Protein AF-A0A645H0B5-F1 (afdb_monomer_lite)

pLDDT: mean 89.32, std 6.4, range [51.5, 96.5]

Organism: NCBI:txid1076179

Radius of gyration: 19.78 Å; chains: 1; bounding box: 41×42×51 Å

Structure (mmCIF, N/CA/C/O backbone):
data_AF-A0A645H0B5-F1
#
_entry.id   AF-A0A645H0B5-F1
#
loop_
_atom_site.group_PDB
_atom_site.id
_atom_site.type_symbol
_atom_site.label_atom_id
_atom_site.label_alt_id
_atom_site.label_comp_id
_atom_site.label_asym_id
_atom_site.label_entity_id
_atom_site.label_seq_id
_atom_site.pdbx_PDB_ins_code
_atom_site.Cartn_x
_atom_site.Cartn_y
_atom_site.Cartn_z
_atom_site.occupancy
_atom_site.B_iso_or_equiv
_atom_site.auth_seq_id
_atom_site.auth_comp_id
_atom_site.auth_asym_id
_atom_site.auth_atom_id
_atom_site.pdbx_PDB_model_num
ATOM 1 N N . MET A 1 1 ? 12.095 7.991 32.650 1.00 51.50 1 MET A N 1
ATOM 2 C CA . MET A 1 1 ? 10.746 7.567 33.078 1.00 51.50 1 MET A CA 1
ATOM 3 C C . MET A 1 1 ? 9.779 8.372 32.232 1.00 51.50 1 MET A C 1
ATOM 5 O O . MET A 1 1 ? 9.869 9.590 32.294 1.00 51.50 1 MET A O 1
ATOM 9 N N . GLN A 1 2 ? 8.992 7.731 31.364 1.00 66.94 2 GLN A N 1
ATOM 10 C CA . GLN A 1 2 ? 7.972 8.444 30.583 1.00 66.94 2 GLN A CA 1
ATOM 11 C C . GLN A 1 2 ? 6.942 9.032 31.555 1.00 66.94 2 GLN A C 1
ATOM 13 O O . GLN A 1 2 ? 6.592 8.378 32.540 1.00 66.94 2 GLN A O 1
ATOM 18 N N . THR A 1 3 ? 6.530 10.280 31.338 1.00 82.94 3 THR A N 1
ATOM 19 C CA . THR A 1 3 ? 5.514 10.929 32.178 1.00 82.94 3 THR A CA 1
ATOM 20 C C . THR A 1 3 ? 4.145 10.296 31.920 1.00 82.94 3 THR A C 1
ATOM 22 O O . THR A 1 3 ? 3.904 9.715 30.864 1.00 82.94 3 THR A O 1
ATOM 25 N N . GLU A 1 4 ? 3.225 10.392 32.882 1.00 81.75 4 GLU A N 1
ATOM 26 C CA . GLU A 1 4 ? 1.866 9.842 32.737 1.00 81.75 4 GLU A CA 1
ATOM 27 C C . GLU A 1 4 ? 1.133 10.413 31.507 1.00 81.75 4 GLU A C 1
ATOM 29 O O . GLU A 1 4 ? 0.330 9.730 30.876 1.00 81.75 4 GLU A O 1
ATOM 34 N N . GLU A 1 5 ? 1.451 11.652 31.137 1.00 80.38 5 GLU A N 1
ATOM 35 C CA . GLU A 1 5 ? 0.936 12.328 29.947 1.00 80.38 5 GLU A CA 1
ATOM 36 C C . GLU A 1 5 ? 1.478 11.699 28.652 1.00 80.38 5 GLU A C 1
ATOM 38 O O . GLU A 1 5 ? 0.692 11.315 27.790 1.00 80.38 5 GLU A O 1
ATOM 43 N N . GLN A 1 6 ? 2.790 11.438 28.573 1.00 80.06 6 GLN A N 1
ATOM 44 C CA . GLN A 1 6 ? 3.406 10.721 27.444 1.00 80.06 6 GLN A CA 1
ATOM 45 C C . GLN A 1 6 ? 2.853 9.2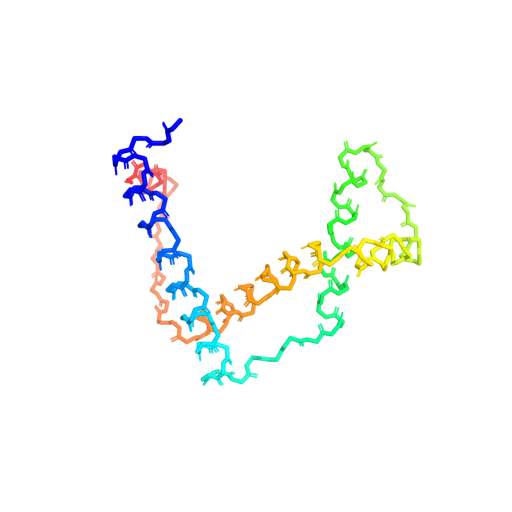97 27.285 1.00 80.06 6 GLN A C 1
ATOM 47 O O . GLN A 1 6 ? 2.640 8.832 26.169 1.00 80.06 6 GLN A O 1
ATOM 52 N N . ALA A 1 7 ? 2.588 8.599 28.392 1.00 81.38 7 ALA A N 1
ATOM 53 C CA . ALA A 1 7 ? 1.995 7.263 28.349 1.00 81.38 7 ALA A CA 1
ATOM 54 C C . ALA A 1 7 ? 0.557 7.276 27.790 1.00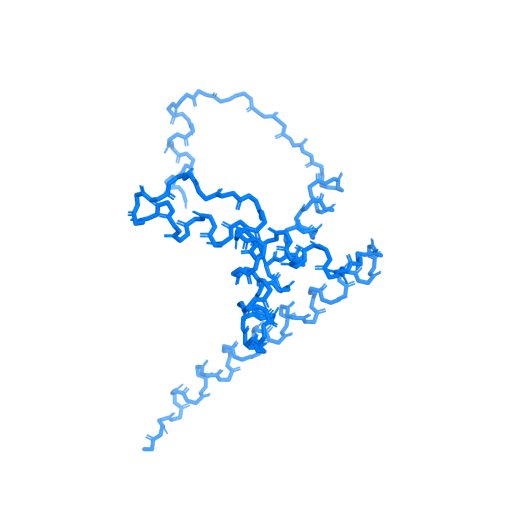 81.38 7 ALA A C 1
ATOM 56 O O . ALA A 1 7 ? 0.171 6.360 27.064 1.00 81.38 7 ALA A O 1
ATOM 57 N N . LYS A 1 8 ? -0.234 8.315 28.099 1.00 83.81 8 LYS A N 1
ATOM 58 C CA . LYS A 1 8 ? -1.594 8.486 27.557 1.00 83.81 8 LYS A CA 1
ATOM 59 C C . LYS A 1 8 ? -1.577 8.808 26.064 1.00 83.81 8 LYS A C 1
ATOM 61 O O . LYS A 1 8 ? -2.377 8.237 25.329 1.00 83.81 8 LYS A O 1
ATOM 66 N N . GLU A 1 9 ? -0.665 9.668 25.616 1.00 84.69 9 GLU A N 1
ATOM 67 C CA . GLU A 1 9 ? -0.512 9.997 24.193 1.00 84.69 9 GLU A CA 1
ATOM 68 C C . GLU A 1 9 ? -0.124 8.774 23.355 1.00 84.69 9 GLU A C 1
ATOM 70 O O . GLU A 1 9 ? -0.750 8.514 22.327 1.00 84.69 9 GLU A O 1
ATOM 75 N N . ILE A 1 10 ? 0.847 7.980 23.822 1.00 83.88 10 ILE A N 1
ATOM 76 C CA . ILE A 1 10 ? 1.254 6.733 23.156 1.00 83.88 10 ILE A CA 1
ATOM 77 C C . ILE A 1 10 ? 0.066 5.769 23.058 1.00 83.88 10 ILE A C 1
ATOM 79 O O . ILE A 1 10 ? -0.218 5.249 21.981 1.00 83.88 10 ILE A O 1
ATOM 83 N N . LEU A 1 11 ? -0.674 5.581 24.154 1.00 85.38 11 LEU A N 1
ATOM 84 C CA . LEU A 1 11 ? -1.830 4.686 24.183 1.00 85.38 11 LEU A CA 1
ATOM 85 C C . LEU A 1 11 ? -2.930 5.112 23.198 1.00 85.38 11 LEU A C 1
ATOM 87 O O . LEU A 1 11 ? -3.527 4.266 22.532 1.00 85.38 11 LEU A O 1
ATOM 91 N N . GLU A 1 12 ? -3.234 6.407 23.105 1.00 87.56 12 GLU A N 1
ATOM 92 C CA . GLU A 1 12 ? -4.234 6.905 22.154 1.00 87.56 12 GLU A CA 1
ATOM 93 C C . GLU A 1 12 ? -3.762 6.783 20.699 1.00 87.56 12 GLU A C 1
ATOM 95 O O . GLU A 1 12 ? -4.553 6.418 19.824 1.00 87.56 12 GLU A O 1
ATOM 100 N N . ALA A 1 13 ? -2.474 7.008 20.426 1.00 86.06 13 ALA A N 1
ATOM 101 C CA . ALA A 1 13 ? -1.901 6.772 19.103 1.00 86.06 13 ALA A CA 1
ATOM 102 C C . ALA A 1 13 ? -2.000 5.288 18.700 1.00 86.06 13 ALA A C 1
ATOM 104 O O . ALA A 1 13 ? -2.505 4.975 17.620 1.00 86.06 13 ALA A O 1
ATOM 105 N N . GLU A 1 14 ? -1.611 4.368 19.587 1.00 88.31 14 GLU A N 1
ATOM 106 C CA . GLU A 1 14 ? -1.685 2.919 19.351 1.00 88.31 14 GLU A CA 1
ATOM 107 C C . GLU A 1 14 ? -3.121 2.436 19.118 1.00 88.31 14 GLU A C 1
ATOM 109 O O . GLU A 1 14 ? -3.375 1.659 18.195 1.00 88.31 14 GLU A O 1
ATOM 114 N N . LYS A 1 15 ? -4.088 2.929 19.903 1.00 89.62 15 LYS A N 1
ATOM 115 C CA . LYS A 1 15 ? -5.511 2.610 19.701 1.00 89.62 15 LYS A CA 1
ATOM 116 C C . LYS A 1 15 ? -6.007 3.041 18.330 1.00 89.62 15 LYS A C 1
ATOM 118 O O . LYS A 1 15 ? -6.751 2.294 17.694 1.00 89.62 15 LYS A O 1
ATOM 123 N N . ASN A 1 16 ? -5.630 4.238 17.886 1.00 85.38 16 ASN A N 1
ATOM 124 C CA . ASN A 1 16 ? -6.033 4.732 16.577 1.00 85.38 16 ASN A CA 1
ATOM 125 C C . ASN A 1 16 ? -5.436 3.873 15.461 1.00 85.38 16 ASN A C 1
ATOM 127 O O . ASN A 1 16 ? -6.182 3.442 14.585 1.00 85.38 16 ASN A O 1
ATOM 131 N N . ILE A 1 17 ? -4.142 3.544 15.535 1.00 85.31 17 ILE A N 1
ATOM 132 C CA . ILE A 1 17 ? -3.482 2.646 14.573 1.00 85.31 17 ILE A CA 1
ATOM 133 C C . ILE A 1 17 ? -4.208 1.300 14.510 1.00 85.31 17 ILE A C 1
ATOM 135 O O . ILE A 1 17 ? -4.611 0.865 13.432 1.00 85.31 17 ILE A O 1
ATOM 139 N N . LEU A 1 18 ? -4.453 0.674 15.664 1.00 87.38 18 LEU A N 1
ATOM 140 C CA . LEU A 1 18 ? -5.126 -0.621 15.730 1.00 87.38 18 LEU A CA 1
ATOM 141 C C . LEU A 1 18 ? -6.545 -0.555 15.150 1.00 87.38 18 LEU A C 1
ATOM 143 O O . LEU A 1 18 ? -6.975 -1.455 14.431 1.00 87.38 18 LEU A O 1
ATOM 147 N N . LYS A 1 19 ? -7.280 0.524 15.433 1.00 89.44 19 LYS A N 1
ATOM 148 C CA . LYS A 1 19 ? -8.618 0.744 14.879 1.00 89.44 19 LYS A CA 1
ATOM 149 C C . LYS A 1 19 ? -8.588 0.820 13.352 1.00 89.44 19 LYS A C 1
ATOM 151 O O . LYS A 1 19 ? -9.450 0.211 12.719 1.00 89.44 19 LYS A O 1
ATOM 156 N N . TYR A 1 20 ? -7.622 1.532 12.770 1.00 86.50 20 TYR A N 1
ATOM 157 C CA . TYR A 1 20 ? -7.467 1.608 11.316 1.00 86.50 20 TYR A CA 1
ATOM 158 C C . TYR A 1 20 ? -7.095 0.255 10.713 1.00 86.50 20 TYR A C 1
ATOM 160 O O . TYR A 1 20 ? -7.744 -0.151 9.758 1.00 86.50 20 TYR A O 1
ATOM 168 N N . GLN A 1 21 ? -6.171 -0.493 11.319 1.00 85.81 21 GLN A N 1
ATOM 169 C CA . GLN A 1 21 ? -5.812 -1.842 10.858 1.00 85.81 21 GLN A CA 1
ATOM 170 C C . GLN A 1 21 ? -7.011 -2.804 10.869 1.00 85.81 21 GLN A C 1
ATOM 172 O O . GLN A 1 21 ? -7.206 -3.586 9.940 1.00 85.81 21 GLN A O 1
ATOM 177 N N . ILE A 1 22 ? -7.854 -2.738 11.907 1.00 90.75 22 ILE A N 1
ATOM 178 C CA . ILE A 1 22 ? -9.078 -3.549 11.986 1.00 90.75 22 ILE A CA 1
ATOM 179 C C . ILE A 1 22 ? -10.079 -3.132 10.902 1.00 90.75 22 ILE A C 1
ATOM 181 O O . ILE A 1 22 ? -10.704 -3.993 10.281 1.00 90.75 22 ILE A O 1
ATOM 185 N N . LEU A 1 23 ? -10.255 -1.825 10.684 1.00 89.44 23 LEU A N 1
ATOM 186 C CA . LEU A 1 23 ? -11.143 -1.303 9.646 1.00 89.44 23 LEU A CA 1
ATOM 187 C C . LEU A 1 23 ? -10.674 -1.746 8.256 1.00 89.44 23 LEU A C 1
ATOM 189 O O . LEU A 1 23 ? -11.482 -2.250 7.483 1.00 89.44 23 LEU A O 1
ATOM 193 N N . GLU A 1 24 ? -9.384 -1.588 7.972 1.00 87.38 24 GLU A N 1
ATOM 194 C CA . GLU A 1 24 ? -8.732 -1.987 6.728 1.00 87.38 24 GLU A CA 1
ATOM 195 C C . GLU A 1 24 ? -8.962 -3.475 6.457 1.00 87.38 24 GLU A C 1
ATOM 197 O O . GLU A 1 24 ? -9.567 -3.830 5.448 1.00 87.38 24 GLU A O 1
ATOM 202 N N . GLY A 1 25 ? -8.613 -4.344 7.412 1.00 89.62 25 GLY A N 1
ATOM 203 C CA . GLY A 1 25 ? -8.811 -5.787 7.271 1.00 89.62 25 GLY A CA 1
ATOM 204 C C . GLY A 1 25 ? -10.279 -6.177 7.077 1.00 89.62 25 GLY A C 1
ATOM 205 O O . GLY A 1 25 ? -10.587 -7.069 6.284 1.00 89.62 25 GLY A O 1
ATOM 206 N N . LYS A 1 26 ? -11.208 -5.486 7.751 1.00 92.38 26 LYS A N 1
ATOM 207 C CA . LYS A 1 26 ? -12.645 -5.701 7.553 1.00 92.38 26 LYS A CA 1
ATOM 208 C C . LYS A 1 26 ? -13.091 -5.284 6.154 1.00 92.38 26 LYS A C 1
ATOM 210 O O . LYS A 1 26 ? -13.781 -6.055 5.499 1.00 92.38 26 LYS A O 1
ATOM 215 N N . LEU A 1 27 ? -12.703 -4.097 5.697 1.00 90.69 27 LEU A N 1
ATOM 216 C CA . LEU A 1 27 ? -13.063 -3.606 4.370 1.00 90.69 27 LEU A CA 1
ATOM 217 C C . LEU A 1 27 ? -12.468 -4.492 3.276 1.00 90.69 27 LEU A C 1
ATOM 219 O O . LEU A 1 27 ? -13.167 -4.798 2.318 1.00 90.69 27 LEU A O 1
ATOM 223 N N . MET A 1 28 ? -11.227 -4.952 3.424 1.00 91.31 28 MET A N 1
ATOM 224 C CA . MET A 1 28 ? -10.633 -5.884 2.467 1.00 91.31 28 MET A CA 1
ATOM 225 C C . MET A 1 28 ? -11.438 -7.181 2.381 1.00 91.31 28 MET A C 1
ATOM 227 O O . MET A 1 28 ? -11.772 -7.615 1.283 1.00 91.31 28 MET A O 1
ATOM 231 N N . ASN A 1 29 ? -11.808 -7.762 3.527 1.00 91.94 29 ASN A N 1
ATOM 232 C CA . ASN A 1 29 ? -12.600 -8.990 3.574 1.00 91.94 29 ASN A CA 1
ATOM 233 C C . ASN A 1 29 ? -14.011 -8.797 2.989 1.00 91.94 29 ASN A C 1
ATOM 235 O O . ASN A 1 29 ? -14.423 -9.540 2.102 1.00 91.94 29 ASN A O 1
ATOM 239 N N . ASP A 1 30 ? -14.727 -7.756 3.424 1.00 93.38 30 ASP A N 1
ATOM 240 C CA . ASP A 1 30 ? -16.098 -7.460 2.983 1.00 93.38 30 ASP A CA 1
ATOM 241 C C . ASP A 1 30 ? -16.179 -7.161 1.470 1.00 93.38 30 ASP A C 1
ATOM 243 O O . ASP A 1 30 ? -17.248 -7.280 0.866 1.00 93.38 30 ASP A O 1
ATOM 247 N N . ASN A 1 31 ? -15.060 -6.773 0.847 1.00 91.31 31 ASN A N 1
ATOM 248 C CA . ASN A 1 31 ? -14.960 -6.468 -0.580 1.00 91.31 31 ASN A CA 1
ATOM 249 C C . ASN A 1 31 ? -14.162 -7.513 -1.389 1.00 91.31 31 ASN A C 1
ATOM 251 O O . ASN A 1 31 ? -13.869 -7.258 -2.553 1.00 91.31 31 ASN A O 1
ATOM 255 N N . ASP A 1 32 ? -13.823 -8.668 -0.799 1.00 90.88 32 ASP A N 1
ATOM 256 C CA . ASP A 1 32 ? -13.015 -9.745 -1.408 1.00 90.88 32 ASP A CA 1
ATOM 257 C C . ASP A 1 32 ? -11.693 -9.256 -2.039 1.00 90.88 32 ASP A C 1
ATOM 259 O O . ASP A 1 32 ? -11.212 -9.783 -3.048 1.00 90.88 32 ASP A O 1
ATOM 263 N N . ILE A 1 33 ? -11.085 -8.233 -1.431 1.00 89.75 33 ILE A N 1
ATOM 264 C CA . ILE A 1 33 ? -9.794 -7.698 -1.859 1.00 89.75 33 ILE A CA 1
ATOM 265 C C . ILE A 1 33 ? -8.710 -8.688 -1.449 1.00 89.75 33 ILE A C 1
ATOM 267 O O . ILE A 1 33 ? -8.432 -8.894 -0.266 1.00 89.75 33 ILE A O 1
ATOM 271 N N . LYS A 1 34 ? -8.069 -9.281 -2.454 1.00 88.94 34 LYS A N 1
ATOM 272 C CA . LYS A 1 34 ? -6.921 -10.167 -2.281 1.00 88.94 34 LYS A CA 1
ATOM 273 C C . LYS A 1 34 ? -5.632 -9.399 -2.547 1.00 88.94 34 LYS A C 1
ATOM 275 O O . LYS A 1 34 ? -5.535 -8.649 -3.520 1.00 88.94 34 LYS A O 1
ATOM 280 N N . LEU A 1 35 ? -4.658 -9.603 -1.670 1.00 89.25 35 LEU A N 1
ATOM 281 C CA . LEU A 1 35 ? -3.298 -9.111 -1.827 1.00 89.25 35 LEU A CA 1
ATOM 282 C C . LEU A 1 35 ? -2.428 -10.290 -2.245 1.00 89.25 35 LEU A C 1
ATOM 284 O O . LEU A 1 35 ? -2.314 -11.266 -1.498 1.00 89.25 35 LEU A O 1
ATOM 288 N N . ASP A 1 36 ? -1.870 -10.227 -3.445 1.00 92.06 36 ASP A N 1
ATOM 289 C CA . ASP A 1 36 ? -0.969 -11.246 -3.950 1.00 92.06 36 ASP A CA 1
ATOM 290 C C . ASP A 1 36 ? 0.476 -10.738 -4.019 1.00 92.06 36 ASP A C 1
ATOM 292 O O . ASP A 1 36 ? 0.784 -9.560 -3.828 1.00 92.06 36 ASP A O 1
ATOM 296 N N . TYR A 1 37 ? 1.398 -11.673 -4.239 1.00 92.56 37 TYR A N 1
ATOM 297 C CA . TYR A 1 37 ? 2.817 -11.349 -4.330 1.00 92.56 37 TYR A CA 1
ATOM 298 C C . TYR A 1 37 ? 3.139 -10.463 -5.539 1.00 92.56 37 TYR A C 1
ATOM 300 O O . TYR A 1 37 ? 4.071 -9.668 -5.466 1.00 92.56 37 TYR A O 1
ATOM 308 N N . ALA A 1 38 ? 2.393 -10.589 -6.640 1.00 94.38 38 ALA A N 1
ATOM 309 C CA . ALA A 1 38 ? 2.633 -9.796 -7.837 1.00 94.38 38 ALA A CA 1
ATOM 310 C C . ALA A 1 38 ? 2.272 -8.323 -7.603 1.00 94.38 38 ALA A C 1
ATOM 312 O O . ALA A 1 38 ? 3.005 -7.454 -8.067 1.00 94.38 38 ALA A O 1
ATOM 313 N N . ASP A 1 39 ? 1.226 -8.039 -6.823 1.00 93.88 39 ASP A N 1
ATOM 314 C CA . ASP A 1 39 ? 0.873 -6.676 -6.426 1.00 93.88 39 ASP A CA 1
ATOM 315 C C . ASP A 1 39 ? 1.993 -6.027 -5.600 1.00 93.88 39 ASP A C 1
ATOM 317 O O . ASP A 1 39 ? 2.436 -4.911 -5.877 1.00 93.88 39 ASP A O 1
ATOM 321 N N . VAL A 1 40 ? 2.485 -6.757 -4.593 1.00 95.06 40 VAL A N 1
ATOM 322 C CA . VAL A 1 40 ? 3.565 -6.297 -3.709 1.00 95.06 40 VAL A CA 1
ATOM 323 C C . VAL A 1 40 ? 4.865 -6.118 -4.492 1.00 95.06 40 VAL A C 1
ATOM 325 O O . VAL A 1 40 ? 5.572 -5.131 -4.294 1.00 95.06 40 VAL A O 1
ATOM 328 N N . LEU A 1 41 ? 5.173 -7.037 -5.410 1.00 96.00 41 LEU A N 1
ATOM 329 C CA . LEU A 1 41 ? 6.341 -6.936 -6.278 1.00 96.00 41 LEU A CA 1
ATOM 330 C C . LEU A 1 41 ? 6.239 -5.742 -7.231 1.00 96.00 41 LEU A C 1
ATOM 332 O O . LEU A 1 41 ? 7.208 -5.001 -7.359 1.00 96.00 41 LEU A O 1
ATOM 336 N N . GLY A 1 42 ? 5.078 -5.508 -7.842 1.00 95.88 42 GLY A N 1
ATOM 337 C CA . GLY A 1 42 ? 4.860 -4.361 -8.724 1.00 95.88 42 GLY A CA 1
ATOM 338 C C . GLY A 1 42 ? 5.052 -3.027 -7.999 1.00 95.88 42 GLY A C 1
ATOM 339 O O . GLY A 1 42 ? 5.745 -2.140 -8.500 1.00 95.88 42 GLY A O 1
ATOM 340 N N . GLN A 1 43 ? 4.526 -2.906 -6.777 1.00 96.12 43 GLN A N 1
ATOM 341 C CA . GLN A 1 43 ? 4.755 -1.720 -5.949 1.00 96.12 43 GLN A CA 1
ATOM 342 C C . GLN A 1 43 ? 6.232 -1.582 -5.554 1.00 96.12 43 GLN A C 1
ATOM 344 O O . GLN A 1 43 ? 6.795 -0.487 -5.615 1.00 96.12 43 GLN A O 1
ATOM 349 N N . ALA A 1 44 ? 6.891 -2.687 -5.203 1.00 95.81 44 ALA A N 1
ATOM 350 C CA . ALA A 1 44 ? 8.314 -2.691 -4.888 1.00 95.81 44 ALA A CA 1
ATOM 351 C C . ALA A 1 44 ? 9.177 -2.228 -6.077 1.00 95.81 44 ALA A C 1
ATOM 353 O O . ALA A 1 44 ? 10.095 -1.427 -5.900 1.00 95.81 44 ALA A O 1
ATOM 354 N N . GLU A 1 45 ? 8.863 -2.670 -7.296 1.00 95.50 45 GLU A N 1
ATOM 355 C CA . GLU A 1 45 ? 9.525 -2.210 -8.520 1.00 95.50 45 GLU A CA 1
ATOM 356 C C . GLU A 1 45 ? 9.325 -0.708 -8.745 1.00 95.50 45 GLU A C 1
ATOM 358 O O . GLU A 1 45 ? 10.276 -0.007 -9.099 1.00 95.50 45 GLU A O 1
ATOM 363 N N . GLN A 1 46 ? 8.119 -0.188 -8.498 1.00 94.06 46 GLN A N 1
ATOM 364 C CA . GLN A 1 46 ? 7.847 1.244 -8.608 1.00 94.06 46 GLN A CA 1
ATOM 365 C C . GLN A 1 46 ? 8.670 2.058 -7.601 1.00 94.06 46 GLN A C 1
ATOM 367 O O . GLN A 1 46 ? 9.244 3.087 -7.965 1.00 94.06 46 GLN A O 1
ATOM 372 N N . LEU A 1 47 ? 8.787 1.589 -6.356 1.00 92.81 47 LEU A N 1
ATOM 373 C CA . LEU A 1 47 ? 9.621 2.225 -5.332 1.00 92.81 47 LEU A CA 1
ATOM 374 C C . LEU A 1 47 ? 11.101 2.229 -5.725 1.00 92.81 47 LEU A C 1
ATOM 376 O O . LEU A 1 47 ? 11.757 3.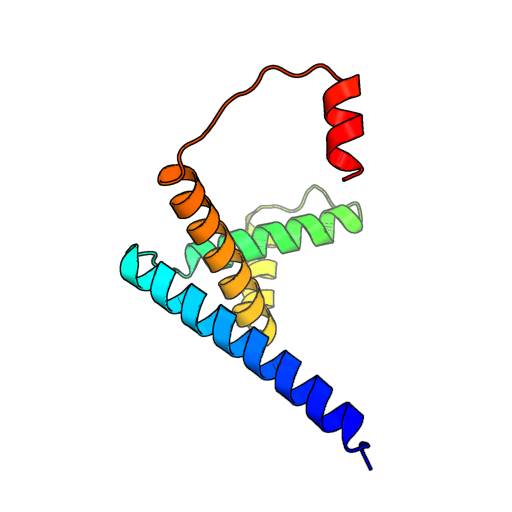266 -5.616 1.00 92.81 47 LEU A O 1
ATOM 380 N N . VAL A 1 48 ? 11.611 1.115 -6.257 1.00 93.25 48 VAL A N 1
ATOM 381 C CA . VAL A 1 48 ? 12.982 1.031 -6.781 1.00 93.25 48 VAL A CA 1
ATOM 382 C C . VAL A 1 48 ? 13.189 2.031 -7.921 1.00 93.25 48 VAL A C 1
ATOM 384 O O . VAL A 1 48 ? 14.165 2.780 -7.906 1.00 93.25 48 VAL A O 1
ATOM 387 N N . ARG A 1 49 ? 12.266 2.114 -8.888 1.00 92.88 49 ARG A N 1
ATOM 388 C CA . ARG A 1 49 ? 12.347 3.096 -9.988 1.00 92.88 49 ARG A CA 1
ATOM 389 C C . ARG A 1 49 ? 12.344 4.530 -9.470 1.00 92.88 49 ARG A C 1
ATOM 391 O O . ARG A 1 49 ? 13.140 5.340 -9.939 1.00 92.88 49 ARG A O 1
ATOM 398 N N . ASN A 1 50 ? 11.500 4.836 -8.487 1.00 91.56 50 ASN A N 1
ATOM 399 C CA . ASN A 1 50 ? 11.439 6.156 -7.863 1.00 91.56 50 ASN A CA 1
ATOM 400 C C . ASN A 1 50 ? 12.759 6.498 -7.149 1.00 91.56 50 ASN A C 1
ATOM 402 O O . ASN A 1 50 ? 13.281 7.602 -7.311 1.00 91.56 50 ASN A O 1
ATOM 406 N N . GLN A 1 51 ? 13.334 5.542 -6.412 1.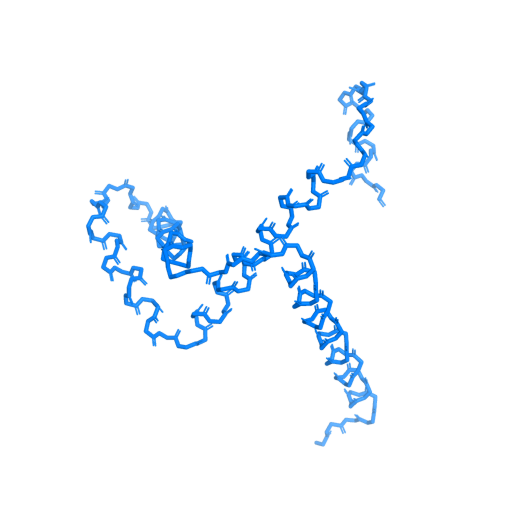00 90.44 51 GLN A N 1
ATOM 407 C CA . GLN A 1 51 ? 14.624 5.710 -5.745 1.00 90.44 51 GLN A CA 1
ATOM 408 C C . GLN A 1 51 ? 15.749 5.950 -6.761 1.00 90.44 51 GLN A C 1
ATOM 410 O O . GLN A 1 51 ? 16.547 6.867 -6.587 1.00 90.44 51 GLN A O 1
ATOM 415 N N . LEU A 1 52 ? 15.790 5.184 -7.851 1.00 89.69 52 LEU A N 1
ATOM 416 C CA . LEU A 1 52 ? 16.780 5.344 -8.920 1.00 89.69 52 LEU A CA 1
ATOM 417 C C . LEU A 1 52 ? 16.638 6.684 -9.650 1.00 89.69 52 LEU A C 1
ATOM 419 O O . LEU A 1 52 ? 17.640 7.358 -9.898 1.00 89.69 52 LEU A O 1
ATOM 423 N N . ALA A 1 53 ? 15.404 7.108 -9.930 1.00 89.62 53 ALA A N 1
ATOM 424 C CA . ALA A 1 53 ? 15.122 8.397 -10.551 1.00 89.62 53 ALA A CA 1
ATOM 425 C C . ALA A 1 53 ? 15.615 9.568 -9.688 1.00 89.62 53 ALA A C 1
ATOM 427 O O . ALA A 1 53 ? 16.131 10.545 -10.228 1.00 89.62 53 ALA A O 1
ATOM 428 N N . MET A 1 54 ? 15.539 9.453 -8.356 1.00 88.75 54 MET A N 1
ATOM 429 C CA . MET A 1 54 ? 16.089 10.450 -7.428 1.00 88.75 54 MET A CA 1
ATOM 430 C C . MET A 1 54 ? 17.618 10.586 -7.539 1.00 88.75 54 MET A C 1
ATOM 432 O O . MET A 1 54 ? 18.158 11.666 -7.303 1.00 88.75 54 MET A O 1
ATOM 436 N N . TYR A 1 55 ? 18.313 9.524 -7.957 1.00 88.25 55 TYR A N 1
ATOM 437 C CA . TYR A 1 55 ? 19.749 9.531 -8.259 1.00 88.25 55 TYR A CA 1
ATOM 438 C C . TYR A 1 55 ? 20.067 9.831 -9.737 1.00 88.25 55 TYR A C 1
ATOM 440 O O . TYR A 1 55 ? 21.224 9.740 -10.145 1.00 88.25 55 TYR A O 1
ATOM 448 N N . GLY A 1 56 ? 19.066 10.196 -10.547 1.00 86.25 56 GLY A N 1
ATOM 449 C CA . GLY A 1 56 ? 19.226 10.492 -11.975 1.00 86.25 56 GLY A CA 1
ATOM 450 C C . GLY A 1 56 ? 19.428 9.256 -12.857 1.00 86.25 56 GLY A C 1
ATOM 451 O O . GLY A 1 56 ? 19.858 9.377 -14.004 1.00 86.25 56 GLY A O 1
ATOM 452 N N . ILE A 1 57 ? 19.136 8.061 -12.338 1.00 83.06 57 ILE A N 1
ATOM 453 C CA . ILE A 1 57 ? 19.243 6.804 -13.077 1.00 83.06 57 ILE A CA 1
ATOM 454 C C . ILE A 1 57 ? 17.864 6.463 -13.641 1.00 83.06 57 ILE A C 1
ATOM 456 O O . ILE A 1 57 ? 16.969 6.031 -12.920 1.00 83.06 57 ILE A O 1
ATOM 460 N N . HIS A 1 58 ? 17.692 6.644 -14.950 1.00 75.94 58 HIS A N 1
ATOM 461 C CA . HIS A 1 58 ? 16.401 6.455 -15.625 1.00 75.94 58 HIS A CA 1
ATOM 462 C C . HIS A 1 58 ? 16.357 5.241 -16.564 1.00 75.94 58 HIS A C 1
ATOM 464 O O . HIS A 1 58 ? 15.354 5.033 -17.243 1.00 75.94 58 HIS A O 1
ATOM 470 N N . HIS A 1 59 ? 17.445 4.471 -16.668 1.00 69.62 59 HIS A N 1
ATOM 471 C CA . HIS A 1 59 ? 17.645 3.517 -17.769 1.00 69.62 59 HIS A CA 1
ATOM 472 C C . HIS A 1 59 ? 18.050 2.110 -17.306 1.00 69.62 59 HIS A C 1
ATOM 474 O O . HIS A 1 59 ? 18.754 1.415 -18.035 1.00 69.62 59 HIS A O 1
ATOM 480 N N . LEU A 1 60 ? 17.644 1.689 -16.104 1.00 79.56 60 LEU A N 1
ATOM 481 C CA . LEU A 1 60 ? 17.791 0.283 -15.722 1.00 79.56 60 LEU A CA 1
ATOM 482 C C . LEU A 1 60 ? 16.800 -0.581 -16.507 1.00 79.56 60 LEU A C 1
ATOM 484 O O . LEU A 1 60 ? 15.647 -0.189 -16.695 1.00 79.56 60 LEU A O 1
ATOM 488 N N . GLY A 1 61 ? 17.251 -1.759 -16.937 1.00 86.69 61 GLY A N 1
ATOM 489 C CA . GLY A 1 61 ? 16.361 -2.752 -17.530 1.00 86.69 61 GLY A CA 1
ATOM 490 C C . GLY A 1 61 ? 15.374 -3.293 -16.494 1.00 86.69 61 GLY A C 1
ATOM 491 O O . GLY A 1 61 ? 15.700 -3.385 -15.309 1.00 86.69 61 GLY A O 1
ATOM 492 N N . ASP A 1 62 ? 14.183 -3.693 -16.939 1.00 88.62 62 ASP A N 1
ATOM 493 C CA . ASP A 1 62 ? 13.126 -4.201 -16.051 1.00 88.62 62 ASP A CA 1
ATOM 494 C C . ASP A 1 62 ? 13.584 -5.413 -15.225 1.00 88.62 62 ASP A C 1
ATOM 496 O O . ASP A 1 62 ? 13.267 -5.510 -14.043 1.00 88.62 62 ASP A O 1
ATOM 500 N N . GLU A 1 63 ? 14.428 -6.279 -15.795 1.00 91.31 63 GLU A N 1
ATOM 501 C CA . GLU A 1 63 ? 15.021 -7.412 -15.073 1.00 91.31 63 GLU A CA 1
ATOM 502 C C . GLU A 1 63 ? 15.918 -6.984 -13.902 1.00 91.31 63 GLU A C 1
ATOM 504 O O . GLU A 1 63 ? 16.000 -7.678 -12.888 1.00 91.31 63 GLU A O 1
ATOM 509 N N . GLU A 1 64 ? 16.632 -5.864 -14.029 1.00 90.94 64 GLU A N 1
ATOM 510 C CA . GLU A 1 64 ? 17.477 -5.352 -12.950 1.00 90.94 64 GLU A CA 1
ATOM 511 C C . GLU A 1 64 ? 16.623 -4.708 -11.860 1.00 90.94 64 GLU A C 1
ATOM 513 O O . GLU A 1 64 ? 16.831 -4.993 -10.682 1.00 90.94 64 GLU A O 1
ATOM 518 N N . VAL A 1 65 ? 15.611 -3.921 -12.244 1.00 93.62 65 VAL A N 1
ATOM 519 C CA . VAL A 1 65 ? 14.636 -3.345 -11.304 1.00 93.62 65 VAL A CA 1
ATOM 520 C C . VAL A 1 65 ? 13.952 -4.445 -10.496 1.00 93.62 65 VAL A C 1
ATOM 522 O O . VAL A 1 65 ? 13.898 -4.356 -9.269 1.00 93.62 65 VAL A O 1
ATOM 525 N N . GLN A 1 66 ? 13.502 -5.510 -11.159 1.00 94.88 66 GLN A N 1
ATOM 526 C CA . GLN A 1 66 ? 12.861 -6.641 -10.501 1.00 94.88 66 GLN A CA 1
ATOM 527 C C . GLN A 1 66 ? 13.802 -7.336 -9.507 1.00 94.88 66 GLN A C 1
ATOM 529 O O . GLN A 1 66 ? 13.379 -7.687 -8.407 1.00 94.88 66 GLN A O 1
ATOM 534 N N . LYS A 1 67 ? 15.095 -7.495 -9.828 1.00 95.44 67 LYS A N 1
ATOM 535 C CA . LYS A 1 67 ? 16.080 -8.057 -8.881 1.00 95.44 67 LYS A CA 1
ATOM 536 C C . LYS A 1 67 ? 16.208 -7.209 -7.617 1.00 95.44 67 LYS A C 1
ATOM 538 O O . LYS A 1 67 ? 16.214 -7.766 -6.522 1.00 95.44 67 LYS A O 1
ATOM 543 N N . TYR A 1 68 ? 16.285 -5.886 -7.755 1.00 93.69 68 TYR A N 1
ATOM 544 C CA . TYR A 1 68 ? 16.325 -4.978 -6.605 1.00 93.69 68 TYR A CA 1
ATOM 545 C C . TYR A 1 68 ? 15.020 -4.998 -5.807 1.00 93.69 68 TYR A C 1
ATOM 547 O O . TYR A 1 68 ? 15.063 -4.993 -4.580 1.00 93.69 68 TYR A O 1
ATOM 555 N N . ALA A 1 69 ? 13.872 -5.081 -6.480 1.00 95.44 69 ALA A N 1
ATOM 556 C CA . ALA A 1 69 ? 12.573 -5.192 -5.827 1.00 95.44 69 ALA A CA 1
ATOM 557 C C . ALA A 1 69 ? 12.469 -6.489 -5.010 1.00 95.44 69 ALA A C 1
ATOM 559 O O . ALA A 1 69 ? 12.104 -6.455 -3.839 1.00 95.44 69 ALA A O 1
ATOM 560 N N . VAL A 1 70 ? 12.879 -7.627 -5.579 1.00 96.50 70 VAL A N 1
ATOM 561 C CA . VAL A 1 70 ? 12.940 -8.911 -4.861 1.00 96.50 70 VAL A CA 1
ATOM 562 C C . VAL A 1 70 ? 13.895 -8.840 -3.669 1.00 96.50 70 VAL A C 1
ATOM 564 O O . VAL A 1 70 ? 13.581 -9.387 -2.614 1.00 96.50 70 VAL A O 1
ATOM 567 N N . GLU A 1 71 ? 15.041 -8.167 -3.808 1.00 95.44 71 GLU A N 1
ATOM 568 C CA . GLU A 1 71 ? 15.974 -7.958 -2.696 1.00 95.44 71 GLU A CA 1
ATOM 569 C C . GLU A 1 71 ? 15.343 -7.120 -1.579 1.00 95.44 71 GLU A C 1
ATOM 571 O O . GLU A 1 71 ? 15.427 -7.499 -0.413 1.00 95.44 71 GLU A O 1
ATOM 576 N N . MET A 1 72 ? 14.649 -6.033 -1.927 1.00 93.62 72 MET A N 1
ATOM 577 C CA . MET A 1 72 ? 13.921 -5.195 -0.972 1.00 93.62 72 MET A CA 1
ATOM 578 C C . MET A 1 72 ? 12.851 -5.996 -0.217 1.00 93.62 72 MET A C 1
ATOM 580 O O . MET A 1 72 ? 12.707 -5.849 0.993 1.00 93.62 72 MET A O 1
ATOM 584 N N . LEU A 1 73 ? 12.159 -6.910 -0.902 1.00 95.19 73 LEU A N 1
ATOM 585 C CA . LEU A 1 73 ? 11.142 -7.782 -0.307 1.00 95.19 73 LEU A CA 1
ATOM 586 C C . LEU A 1 73 ? 11.706 -8.917 0.567 1.00 95.19 73 LEU A C 1
ATOM 588 O O . LEU A 1 73 ? 10.938 -9.703 1.122 1.00 95.19 73 LEU A O 1
ATOM 592 N N . LYS A 1 74 ? 13.027 -9.033 0.734 1.00 95.75 74 LYS A N 1
ATOM 593 C CA . LYS A 1 74 ? 13.597 -9.907 1.775 1.00 95.75 74 LYS A CA 1
ATOM 594 C C . LYS A 1 74 ? 13.493 -9.285 3.163 1.00 95.75 74 LYS A C 1
ATOM 596 O O . LYS A 1 74 ? 13.488 -10.019 4.154 1.00 95.75 74 LYS A O 1
ATOM 601 N N . ASP A 1 75 ? 13.407 -7.961 3.239 1.00 95.69 75 ASP A N 1
ATOM 602 C CA . ASP A 1 75 ? 13.210 -7.248 4.491 1.00 95.69 75 ASP A CA 1
ATOM 603 C C . ASP A 1 75 ? 11.734 -7.322 4.908 1.00 95.69 75 ASP A C 1
ATOM 605 O O . ASP A 1 75 ? 10.834 -6.841 4.220 1.00 95.69 75 ASP A O 1
ATOM 609 N N . GLN A 1 76 ? 11.482 -7.945 6.059 1.00 92.44 76 GLN A N 1
ATOM 610 C CA . GLN A 1 76 ? 10.135 -8.134 6.596 1.00 92.44 76 GLN A CA 1
ATOM 611 C C . GLN A 1 76 ? 9.425 -6.814 6.913 1.00 92.44 76 GLN A C 1
ATOM 613 O O . GLN A 1 76 ? 8.198 -6.756 6.831 1.00 92.44 76 GLN A O 1
ATOM 618 N N . GLU A 1 77 ? 10.163 -5.769 7.288 1.00 93.50 77 GLU A N 1
ATOM 619 C CA . GLU A 1 77 ? 9.593 -4.447 7.540 1.00 93.50 77 GLU A CA 1
ATOM 620 C C . GLU A 1 77 ? 9.131 -3.811 6.228 1.00 93.50 77 GLU A C 1
ATOM 622 O O . GLU A 1 77 ? 7.976 -3.392 6.125 1.00 93.50 77 GLU A O 1
ATOM 627 N N . GLN A 1 78 ? 9.975 -3.868 5.194 1.00 92.00 78 GLN A N 1
ATOM 628 C CA . GLN A 1 78 ? 9.636 -3.379 3.855 1.00 92.00 78 GLN A CA 1
ATOM 629 C C . GLN A 1 78 ? 8.437 -4.125 3.271 1.00 92.00 78 GLN A C 1
ATOM 631 O O . GLN A 1 78 ? 7.497 -3.502 2.787 1.00 92.00 78 GLN A O 1
ATOM 636 N N . VAL A 1 79 ? 8.410 -5.459 3.373 1.00 94.06 79 VAL A N 1
ATOM 637 C CA . VAL A 1 79 ? 7.265 -6.258 2.909 1.00 94.06 79 VAL A CA 1
ATOM 638 C C . VAL A 1 79 ? 5.977 -5.809 3.588 1.00 94.06 79 VAL A C 1
ATOM 640 O O . VAL A 1 79 ? 4.962 -5.650 2.912 1.00 94.06 79 VAL A O 1
ATOM 643 N N . ARG A 1 80 ? 5.996 -5.593 4.909 1.00 91.25 80 ARG A N 1
ATOM 644 C CA . ARG A 1 80 ? 4.811 -5.143 5.654 1.00 91.25 80 ARG A CA 1
ATOM 645 C C . ARG A 1 80 ? 4.353 -3.763 5.206 1.00 91.25 80 ARG A C 1
ATOM 647 O O . ARG A 1 80 ? 3.158 -3.586 4.981 1.00 91.25 80 ARG A O 1
ATOM 654 N N . GLN A 1 81 ? 5.279 -2.820 5.063 1.00 92.38 81 GLN A N 1
ATOM 655 C CA . GLN A 1 81 ? 4.958 -1.465 4.631 1.00 92.38 81 GLN A CA 1
ATOM 656 C C . GLN A 1 81 ? 4.366 -1.460 3.217 1.00 92.38 81 GLN A C 1
ATOM 658 O O . GLN A 1 81 ? 3.269 -0.948 3.013 1.00 92.38 81 GLN A O 1
ATOM 663 N N . ILE A 1 82 ? 5.036 -2.112 2.267 1.00 94.81 82 ILE A N 1
ATOM 664 C CA . ILE A 1 82 ? 4.605 -2.179 0.866 1.00 94.81 82 ILE A CA 1
ATOM 665 C C . ILE A 1 82 ? 3.259 -2.896 0.750 1.00 94.81 82 ILE A C 1
ATOM 667 O O . ILE A 1 82 ? 2.381 -2.449 0.019 1.00 94.81 82 ILE A O 1
ATOM 671 N N . SER A 1 83 ? 3.054 -3.977 1.509 1.00 92.00 83 SER A N 1
ATOM 672 C CA . SER A 1 83 ? 1.767 -4.682 1.527 1.00 92.00 83 SER A CA 1
ATOM 673 C C . SER A 1 83 ? 0.631 -3.784 2.017 1.00 92.00 83 SER A C 1
ATOM 675 O O . SER A 1 83 ? -0.463 -3.841 1.465 1.00 92.00 83 SER A O 1
ATOM 677 N N . SER A 1 84 ? 0.878 -2.944 3.027 1.00 90.44 84 SER A N 1
ATOM 678 C CA . SER A 1 84 ? -0.119 -1.987 3.519 1.00 90.44 84 SER A CA 1
ATOM 679 C C . SER A 1 84 ? -0.407 -0.883 2.499 1.00 90.44 84 SER A C 1
ATOM 681 O O . SER A 1 84 ? -1.569 -0.563 2.266 1.00 90.44 84 SER A O 1
ATOM 683 N N . GLU A 1 85 ? 0.614 -0.352 1.819 1.00 92.00 85 GLU A N 1
ATOM 684 C CA . GLU A 1 85 ? 0.415 0.625 0.737 1.00 92.00 85 GLU A CA 1
ATOM 685 C C . GLU A 1 85 ? -0.443 0.049 -0.399 1.00 92.00 85 GLU A C 1
ATOM 687 O O . GLU A 1 85 ? -1.392 0.688 -0.854 1.00 92.00 85 GLU A O 1
ATOM 692 N N . VAL A 1 86 ? -0.161 -1.189 -0.817 1.00 94.69 86 VAL A N 1
ATOM 693 C CA . VAL A 1 86 ? -0.933 -1.887 -1.855 1.00 94.69 86 VAL A CA 1
ATOM 694 C C . VAL A 1 86 ? -2.368 -2.149 -1.400 1.00 94.69 86 VAL A C 1
ATOM 696 O O . VAL A 1 86 ? -3.306 -1.940 -2.169 1.00 94.69 86 VAL A O 1
ATOM 699 N N . ALA A 1 87 ? -2.561 -2.594 -0.156 1.00 91.69 87 ALA A N 1
ATOM 700 C CA . ALA A 1 87 ? -3.888 -2.804 0.415 1.00 91.69 87 ALA A CA 1
ATOM 701 C C . ALA A 1 87 ? -4.714 -1.510 0.417 1.00 91.69 87 ALA A C 1
ATOM 703 O O . ALA A 1 87 ? -5.874 -1.525 -0.002 1.00 91.69 87 ALA A O 1
ATOM 704 N N . MET A 1 88 ? -4.102 -0.390 0.812 1.00 91.00 88 MET A N 1
ATOM 705 C CA . MET A 1 88 ? -4.744 0.921 0.814 1.00 91.00 88 MET A CA 1
ATOM 706 C C . MET A 1 88 ? -5.123 1.378 -0.597 1.00 91.00 88 MET A C 1
ATOM 708 O O . MET A 1 88 ? -6.252 1.819 -0.795 1.00 91.00 88 MET A O 1
ATOM 712 N N . ALA A 1 89 ? -4.238 1.217 -1.584 1.00 92.12 89 ALA A N 1
ATOM 713 C CA . ALA A 1 89 ? -4.537 1.568 -2.974 1.00 92.12 89 ALA A CA 1
ATOM 714 C C . ALA A 1 89 ? -5.727 0.761 -3.526 1.00 92.12 89 ALA A C 1
ATOM 716 O O . ALA A 1 89 ? -6.667 1.324 -4.082 1.00 92.12 89 ALA A O 1
ATOM 717 N N . LYS A 1 90 ? -5.756 -0.558 -3.289 1.00 93.06 90 LYS A N 1
ATOM 718 C CA . LYS A 1 90 ? -6.892 -1.400 -3.702 1.00 93.06 90 LYS A CA 1
ATOM 719 C C . LYS A 1 90 ? -8.191 -1.025 -2.987 1.00 93.06 90 LYS A C 1
ATOM 721 O O . LYS A 1 90 ? -9.270 -1.095 -3.574 1.00 93.06 90 LYS A O 1
ATOM 726 N N . LEU A 1 91 ? -8.109 -0.657 -1.710 1.00 91.75 91 LEU A N 1
ATOM 727 C CA . LEU A 1 91 ? -9.260 -0.164 -0.958 1.00 91.75 91 LEU A CA 1
ATOM 728 C C . LEU A 1 91 ? -9.767 1.166 -1.509 1.00 91.75 91 LEU A C 1
ATOM 730 O O . LEU A 1 91 ? -10.979 1.337 -1.621 1.00 91.75 91 LEU A O 1
ATOM 734 N N . GLU A 1 92 ? -8.867 2.081 -1.861 1.00 91.69 92 GLU A N 1
ATOM 735 C CA . GLU A 1 92 ? -9.208 3.350 -2.498 1.00 91.69 92 GLU A CA 1
ATOM 736 C C . GLU A 1 92 ? -9.978 3.111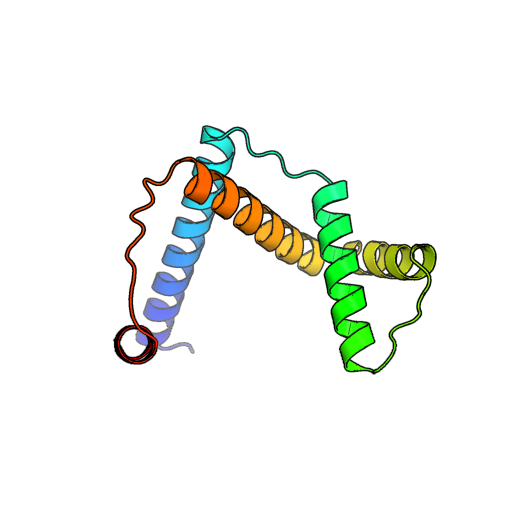 -3.799 1.00 91.69 92 GLU A C 1
ATOM 738 O O . GLU A 1 92 ? -11.059 3.675 -3.963 1.00 91.69 92 GLU A O 1
ATOM 743 N N . ASP A 1 93 ? -9.504 2.208 -4.660 1.00 91.94 93 ASP A N 1
ATOM 744 C CA . ASP A 1 93 ? -10.188 1.854 -5.908 1.00 91.94 93 ASP A CA 1
ATOM 745 C C . ASP A 1 93 ? -11.621 1.361 -5.657 1.00 91.94 93 ASP A C 1
ATOM 747 O O . ASP A 1 93 ? -12.573 1.851 -6.271 1.00 91.94 93 ASP A O 1
ATOM 751 N N . VAL A 1 94 ? -11.804 0.451 -4.695 1.00 91.25 94 VAL A N 1
ATOM 752 C CA . VAL A 1 94 ? -13.132 -0.068 -4.330 1.00 91.25 94 VAL A CA 1
ATOM 753 C C . VAL A 1 94 ? -14.027 1.025 -3.742 1.00 91.25 94 VAL A C 1
ATOM 755 O O . VAL A 1 94 ? -15.223 1.087 -4.045 1.00 91.25 94 VAL A O 1
ATOM 758 N N . ILE A 1 95 ? -13.476 1.898 -2.896 1.00 88.44 95 ILE A N 1
ATOM 759 C CA . ILE A 1 95 ? -14.214 3.027 -2.324 1.00 88.44 95 ILE A CA 1
ATOM 760 C C . ILE A 1 95 ? -14.650 3.971 -3.442 1.00 88.44 95 ILE A C 1
ATOM 762 O O . ILE A 1 95 ? -15.815 4.357 -3.480 1.00 88.44 95 ILE A O 1
ATOM 766 N N . LEU A 1 96 ? -13.757 4.314 -4.370 1.00 89.50 96 LEU A N 1
ATOM 767 C CA . LEU A 1 96 ? -14.047 5.193 -5.498 1.00 89.50 96 LEU A CA 1
ATOM 768 C C . LEU A 1 96 ? -15.033 4.572 -6.490 1.00 89.50 96 LEU A C 1
ATOM 770 O O . LEU A 1 96 ? -15.786 5.314 -7.120 1.00 89.50 96 LEU A O 1
ATOM 774 N N . GLU A 1 97 ? -15.051 3.250 -6.644 1.00 89.75 97 GLU A N 1
ATOM 775 C CA . GLU A 1 97 ? -16.045 2.545 -7.457 1.00 89.75 97 GLU A CA 1
ATOM 776 C C . GLU A 1 97 ? -17.439 2.607 -6.817 1.00 89.75 97 GLU A C 1
ATOM 778 O O . GLU A 1 97 ? -18.434 2.863 -7.497 1.00 89.75 97 GLU A O 1
ATOM 783 N N . LYS A 1 98 ? -17.521 2.416 -5.496 1.00 87.44 98 LYS A N 1
ATOM 784 C CA . LYS A 1 98 ? -18.793 2.380 -4.755 1.00 87.44 98 LYS A CA 1
ATOM 785 C C . LYS A 1 98 ? -19.305 3.759 -4.342 1.00 87.44 98 LYS A C 1
ATOM 787 O O . LYS A 1 98 ? -20.491 3.911 -4.041 1.00 87.44 98 LYS A O 1
ATOM 792 N N . ALA A 1 99 ? -18.433 4.760 -4.288 1.00 89.00 99 ALA A N 1
ATOM 793 C CA . ALA A 1 99 ? -18.787 6.107 -3.880 1.00 89.00 99 ALA A CA 1
ATOM 794 C C . ALA A 1 99 ? -19.651 6.799 -4.939 1.00 89.00 99 ALA A C 1
ATOM 796 O O . ALA A 1 99 ? -19.386 6.764 -6.140 1.00 89.00 99 ALA A O 1
ATOM 797 N N . THR A 1 100 ? -20.674 7.515 -4.476 1.00 89.19 100 THR A N 1
ATOM 798 C CA . THR A 1 100 ? -21.432 8.413 -5.349 1.00 89.19 100 THR A CA 1
ATOM 799 C C . THR A 1 100 ? -20.587 9.648 -5.646 1.00 89.19 100 THR A C 1
ATOM 801 O O . THR A 1 100 ? -20.309 10.444 -4.750 1.00 89.19 100 THR A O 1
ATOM 804 N N . LYS A 1 101 ? -20.189 9.823 -6.908 1.00 86.56 101 LYS A N 1
ATOM 805 C CA . LYS A 1 101 ? -19.400 10.977 -7.351 1.00 86.56 101 LYS A CA 1
ATOM 806 C C . LYS A 1 101 ? -20.332 12.122 -7.735 1.00 86.56 101 LYS A C 1
ATOM 808 O O . LYS A 1 101 ? -21.241 11.946 -8.544 1.00 86.56 101 LYS A O 1
ATOM 813 N N . LYS A 1 102 ? -20.108 13.302 -7.152 1.00 87.38 102 LYS A N 1
ATOM 814 C CA . LYS A 1 102 ? -20.778 14.544 -7.550 1.00 87.38 102 LYS A CA 1
ATOM 815 C C . LYS A 1 102 ? -19.781 15.410 -8.304 1.00 87.38 102 LYS A C 1
ATOM 817 O O . LYS A 1 102 ? -18.915 16.027 -7.695 1.00 87.38 102 LYS A O 1
ATOM 822 N N . GLU A 1 103 ? -19.916 15.457 -9.621 1.00 87.00 103 GLU A N 1
ATOM 823 C CA . GLU A 1 103 ? -19.101 16.338 -10.451 1.00 87.00 103 GLU A CA 1
ATOM 824 C C . GLU A 1 103 ? -19.650 17.766 -10.403 1.00 87.00 103 GLU A C 1
ATOM 826 O O . GLU A 1 103 ? -20.841 18.012 -10.608 1.00 87.00 103 GLU A O 1
ATOM 831 N N . THR A 1 104 ? -18.770 18.724 -10.125 1.00 89.00 104 THR A N 1
ATOM 832 C CA . THR A 1 104 ? -19.087 20.152 -10.133 1.00 89.00 104 THR A CA 1
ATOM 833 C C . THR A 1 104 ? -18.083 20.880 -11.001 1.00 89.00 104 THR A C 1
ATOM 835 O O . THR A 1 104 ? -16.876 20.766 -10.796 1.00 89.00 104 THR A O 1
ATOM 838 N N . LYS A 1 105 ? -18.579 21.657 -11.963 1.00 90.69 105 LYS A N 1
ATOM 839 C CA . LYS A 1 105 ? -17.729 22.538 -12.756 1.00 90.69 105 LYS A CA 1
ATOM 840 C C . LYS A 1 105 ? -17.386 23.765 -11.916 1.00 90.69 105 LYS A C 1
ATOM 842 O O . LYS A 1 105 ? -18.279 24.546 -11.608 1.00 90.69 105 LYS A O 1
ATOM 847 N N . ILE A 1 106 ? -16.112 23.906 -11.579 1.00 92.62 106 ILE A N 1
ATOM 848 C CA . ILE A 1 106 ? -15.557 25.051 -10.854 1.00 92.62 106 ILE A CA 1
ATOM 849 C C . ILE A 1 106 ? -14.495 25.740 -11.716 1.00 92.62 106 ILE A C 1
ATOM 851 O O . ILE A 1 106 ? -13.902 25.126 -12.608 1.00 92.62 106 ILE A O 1
ATOM 855 N N . SER A 1 107 ? -14.291 27.029 -11.486 1.00 94.44 107 SER A N 1
ATOM 856 C CA . SER A 1 107 ? -13.213 27.827 -12.064 1.00 94.44 107 SER A CA 1
ATOM 857 C C . SER A 1 107 ? -11.880 27.573 -11.350 1.00 94.44 107 SER A C 1
ATOM 859 O O . SER A 1 107 ? -11.825 26.950 -10.290 1.00 94.44 107 SER A O 1
ATOM 861 N N . HIS A 1 108 ? -10.784 28.059 -11.941 1.00 91.69 108 HIS A N 1
ATOM 862 C CA . HIS A 1 108 ? -9.459 27.967 -11.324 1.00 91.69 108 HIS A CA 1
ATOM 863 C C . HIS A 1 108 ? -9.408 28.682 -9.967 1.00 91.69 108 HIS A C 1
ATOM 865 O O . HIS A 1 108 ? -8.866 28.134 -9.011 1.00 91.69 108 HIS A O 1
ATOM 871 N N . ASP A 1 109 ? -10.022 29.863 -9.878 1.00 93.62 109 ASP A N 1
ATOM 872 C CA . ASP A 1 109 ? -10.051 30.657 -8.650 1.00 93.62 109 ASP A CA 1
ATOM 873 C C . ASP A 1 109 ? -10.831 29.926 -7.546 1.00 93.62 109 ASP A C 1
ATOM 875 O O . ASP A 1 109 ? -10.326 29.783 -6.436 1.00 93.62 109 ASP A O 1
ATOM 879 N N . GLU A 1 110 ? -11.997 29.356 -7.873 1.00 92.06 110 GLU A N 1
ATOM 880 C CA . GLU A 1 110 ? -12.793 28.542 -6.939 1.00 92.06 110 GLU A CA 1
ATOM 881 C C . GLU A 1 110 ? -12.039 27.285 -6.470 1.00 92.06 110 GLU A C 1
ATOM 883 O O . GLU A 1 110 ? -12.124 26.910 -5.302 1.00 92.06 110 GLU A O 1
ATOM 888 N N . PHE A 1 111 ? -11.253 26.646 -7.343 1.00 91.94 111 PHE A N 1
ATOM 889 C CA . PHE A 1 111 ? -10.401 25.518 -6.951 1.00 91.94 111 PHE A CA 1
ATOM 890 C C . PHE A 1 111 ? -9.298 25.936 -5.964 1.00 91.94 111 PHE A C 1
ATOM 892 O O . PHE A 1 111 ? -9.049 25.241 -4.979 1.00 91.94 111 PHE A O 1
ATOM 899 N N . LEU A 1 112 ? -8.652 27.086 -6.196 1.00 92.94 112 LEU A N 1
ATOM 900 C CA . LEU A 1 112 ? -7.633 27.625 -5.289 1.00 92.94 112 LEU A CA 1
ATOM 901 C C . LEU A 1 112 ? -8.209 28.064 -3.938 1.00 92.94 112 LEU A C 1
ATOM 903 O O . LEU A 1 112 ? -7.492 28.030 -2.936 1.00 92.94 112 LEU A O 1
ATOM 907 N N . GLU A 1 113 ? -9.463 28.510 -3.900 1.00 92.06 113 GLU A N 1
ATOM 908 C CA . GLU A 1 113 ? -10.164 28.800 -2.648 1.00 92.06 113 GLU A CA 1
ATOM 909 C C . GLU A 1 113 ? -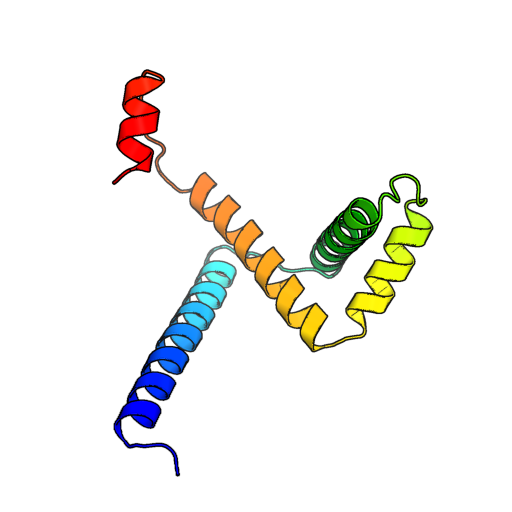10.482 27.524 -1.861 1.00 92.06 113 GLU A C 1
ATOM 911 O O . GLU A 1 113 ? -10.309 27.511 -0.643 1.00 92.06 113 GLU A O 1
ATOM 916 N N . GLU A 1 114 ? -10.871 26.438 -2.534 1.00 86.69 114 GLU A N 1
ATOM 917 C CA . GLU A 1 114 ? -11.190 25.168 -1.871 1.00 86.69 114 GLU A CA 1
ATOM 918 C C . GLU A 1 114 ? -9.951 24.500 -1.252 1.00 86.69 114 GLU A C 1
ATOM 920 O O . GLU A 1 114 ? -10.039 23.966 -0.153 1.00 86.69 114 GLU A O 1
ATOM 925 N N . LEU A 1 115 ? -8.776 24.604 -1.886 1.00 85.69 115 LEU A N 1
ATOM 926 C CA . LEU A 1 115 ? -7.511 24.079 -1.340 1.00 85.69 115 LEU A CA 1
ATOM 927 C C . LEU A 1 115 ? -7.035 24.774 -0.050 1.00 85.69 115 LEU A C 1
ATOM 929 O O . LEU A 1 115 ? -6.107 24.289 0.595 1.00 85.69 115 LEU A O 1
ATOM 933 N N . LYS A 1 116 ? -7.603 25.935 0.297 1.00 83.69 116 LYS A N 1
ATOM 934 C CA . LYS A 1 116 ? -7.226 26.714 1.490 1.00 83.69 116 LYS A CA 1
ATOM 935 C C . LYS A 1 116 ? -8.120 26.445 2.703 1.00 83.69 116 LYS A C 1
ATOM 937 O O . LYS A 1 116 ? -7.830 26.996 3.767 1.00 83.69 116 LYS A O 1
ATOM 942 N N . LYS A 1 117 ? -9.211 25.694 2.534 1.00 67.50 117 LYS A N 1
ATOM 943 C CA . LYS A 1 117 ? -10.082 25.255 3.633 1.00 67.50 117 LYS A CA 1
ATOM 944 C C . LYS A 1 117 ? -9.470 24.075 4.375 1.00 67.50 117 LYS A C 1
ATOM 946 O O . LYS A 1 117 ? -9.691 24.024 5.604 1.00 67.50 117 LYS A O 1
#

InterPro domains:
  IPR027304 Trigger factor/SurA domain superfamily [SSF109998] (7-113)
  IPR037041 Trigger factor, C-terminal domain superfamily [G3DSA:1.10.3120.10] (1-115)
  IPR060531 Probable trigger factor, C-terminal domain [PF28539] (3-112)

Foldseek 3Di:
DQDPVNVVVVVVVVVVVVVVVVVLVVLCVVVVPDDDPVLLLVLLLVVLCVVCVVVVRNDDDSVVSSVNSVVLCVDPVSSVVSSVVSSVVVSVVVCVVPDDDDDDDDDPVVVVVVVVD

Sequence (117 aa):
MQTEEQAKEILEAEKNILKYQILEGKLMNDNDIKLDYADVLGQAEQLVRNQLAMYGIHHLGDEEVQKYAVEMLKDQEQVRQISSEVAMAKLEDVILEKATKKETKISHDEFLEELKK

Secondary structure (DSSP, 8-state):
---HHHHHHHHHHHHHHHHHHHHHHHHHHHTT----HHHHHHHHHHHHHHHHHHTT-----HHHHHHHHHHHTTSHHHHHHHHHHHHHHHHHHHHHHHS--------HHHHHHHTT-